Protein AF-A0A2W0AIE3-F1 (afdb_monomer_lite)

Radius of gyration: 13.81 Å; chains: 1; bounding box: 43×26×27 Å

Sequence (58 aa):
MTGSRRPDGRPHSIPLWGFWLEGALYFGTARSSRLARNLARQPVVSVHPGIGRRCGDS

Structure (mmCIF, N/CA/C/O backbone):
data_AF-A0A2W0AIE3-F1
#
_entry.id   AF-A0A2W0AIE3-F1
#
loop_
_atom_site.group_PDB
_atom_site.id
_atom_site.type_symbol
_atom_site.label_atom_id
_atom_site.label_alt_id
_atom_site.label_comp_id
_atom_site.label_asym_id
_atom_site.label_entity_id
_atom_site.label_seq_id
_atom_site.pdbx_PDB_ins_code
_atom_site.Cartn_x
_atom_site.Cartn_y
_atom_site.Cartn_z
_atom_site.occupancy
_atom_site.B_iso_or_equiv
_atom_site.auth_seq_id
_atom_site.auth_comp_id
_atom_site.auth_asym_id
_atom_site.auth_atom_id
_atom_site.pdbx_PDB_model_num
ATOM 1 N N . MET A 1 1 ? 1.854 -11.310 1.623 1.00 42.91 1 MET A N 1
ATOM 2 C CA . MET A 1 1 ? 0.814 -11.756 0.688 1.00 42.91 1 MET A CA 1
ATOM 3 C C . MET A 1 1 ? -0.447 -11.054 1.073 1.00 42.91 1 MET A C 1
ATOM 5 O O . MET A 1 1 ? -1.092 -11.515 1.986 1.00 42.91 1 MET A O 1
ATOM 9 N N . THR A 1 2 ? -0.687 -9.914 0.438 1.00 48.62 2 THR A N 1
ATOM 10 C CA . THR A 1 2 ? -1.902 -9.115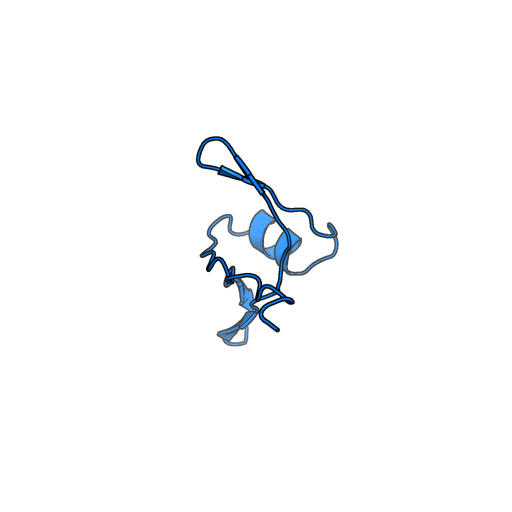 0.540 1.00 48.62 2 THR A CA 1
ATOM 11 C C . THR A 1 2 ? -2.884 -9.596 -0.524 1.00 48.62 2 THR A C 1
ATOM 13 O O . THR A 1 2 ? -2.591 -9.456 -1.708 1.00 48.62 2 THR A O 1
ATOM 16 N N . GLY A 1 3 ? -3.978 -10.262 -0.144 1.00 45.66 3 GLY A N 1
ATOM 17 C CA . GLY A 1 3 ? -4.937 -10.826 -1.105 1.00 45.66 3 GLY A CA 1
ATOM 18 C C . GLY A 1 3 ? -5.968 -9.793 -1.569 1.00 45.66 3 GLY A C 1
ATOM 19 O O . GLY A 1 3 ? -6.769 -9.340 -0.760 1.00 45.66 3 GLY A O 1
ATOM 20 N N . SER A 1 4 ? -5.990 -9.433 -2.859 1.00 54.78 4 SER A N 1
ATOM 21 C CA . SER A 1 4 ? -7.051 -8.590 -3.449 1.00 54.78 4 SER A CA 1
ATOM 22 C C . SER A 1 4 ? -7.833 -9.371 -4.513 1.00 54.78 4 SER A C 1
ATOM 24 O O . SER A 1 4 ? -7.241 -10.005 -5.386 1.00 54.78 4 SER A O 1
ATOM 26 N N . ARG A 1 5 ? -9.167 -9.402 -4.429 1.00 51.81 5 ARG A N 1
ATOM 27 C CA . ARG A 1 5 ? -10.026 -10.261 -5.268 1.00 51.81 5 ARG A CA 1
ATOM 28 C C . ARG A 1 5 ? -10.294 -9.614 -6.638 1.00 51.81 5 ARG A C 1
ATOM 30 O O . ARG A 1 5 ? -10.629 -8.435 -6.709 1.00 51.81 5 ARG A O 1
ATOM 37 N N . ARG A 1 6 ? -10.136 -10.370 -7.734 1.00 53.22 6 ARG A N 1
ATOM 38 C CA . ARG A 1 6 ? -10.654 -10.013 -9.075 1.00 53.22 6 ARG A CA 1
ATOM 39 C C . ARG A 1 6 ? -12.138 -10.421 -9.197 1.00 53.22 6 ARG A C 1
ATOM 41 O O . ARG A 1 6 ? -12.557 -11.300 -8.443 1.00 53.22 6 ARG A O 1
ATOM 48 N N . PRO A 1 7 ? -12.921 -9.847 -10.134 1.00 56.97 7 PRO A N 1
ATOM 49 C CA . PRO A 1 7 ? -14.312 -10.259 -10.388 1.00 56.97 7 PRO A CA 1
ATOM 50 C C . PRO A 1 7 ? -14.437 -11.765 -10.683 1.00 56.97 7 PRO A C 1
ATOM 52 O O . PRO A 1 7 ? -15.375 -12.417 -10.246 1.00 56.97 7 PRO A O 1
ATOM 55 N N . ASP A 1 8 ? -13.408 -12.329 -11.308 1.00 57.25 8 ASP A N 1
ATOM 56 C CA . ASP A 1 8 ? -13.227 -13.735 -11.690 1.00 57.25 8 ASP A CA 1
ATOM 57 C C . ASP A 1 8 ? -12.855 -14.653 -10.494 1.00 57.25 8 ASP A C 1
ATOM 59 O O . ASP A 1 8 ? -12.393 -15.781 -10.659 1.00 57.25 8 ASP A O 1
ATOM 63 N N . GLY A 1 9 ? -13.001 -14.168 -9.256 1.00 50.38 9 GLY A N 1
ATOM 64 C CA . GLY A 1 9 ? -12.881 -14.959 -8.027 1.00 50.38 9 GLY A CA 1
ATOM 65 C C . GLY A 1 9 ? -11.458 -15.319 -7.589 1.00 50.38 9 GLY A C 1
ATOM 66 O O . GLY A 1 9 ? -11.272 -15.705 -6.437 1.00 50.38 9 GLY A O 1
ATOM 67 N N . ARG A 1 10 ? -10.435 -15.148 -8.437 1.00 52.69 10 ARG A N 1
ATOM 68 C CA . ARG A 1 10 ? -9.042 -15.437 -8.057 1.00 52.69 10 ARG A CA 1
ATOM 69 C C . ARG A 1 10 ? -8.415 -14.283 -7.258 1.00 52.69 10 ARG A C 1
ATOM 71 O O . ARG A 1 10 ? -8.335 -13.161 -7.776 1.00 52.69 10 ARG A O 1
ATOM 78 N N . PRO A 1 11 ? -7.946 -14.524 -6.019 1.00 60.41 11 PRO A N 1
ATOM 79 C CA . PRO A 1 11 ? -7.188 -13.536 -5.265 1.00 60.41 11 PRO A CA 1
ATOM 80 C C . PRO A 1 11 ? -5.848 -13.286 -5.962 1.00 60.41 11 PRO A C 1
ATOM 82 O O . PRO A 1 11 ? -5.044 -14.191 -6.180 1.00 60.41 11 PRO A O 1
ATOM 85 N N . HIS A 1 12 ? -5.618 -12.038 -6.349 1.00 68.12 12 HIS A N 1
ATOM 86 C CA . HIS A 1 12 ? -4.362 -11.586 -6.914 1.00 68.12 12 HIS A CA 1
ATOM 87 C C . HIS A 1 12 ? -3.454 -11.146 -5.764 1.00 68.12 12 HIS A C 1
ATOM 89 O O . HIS A 1 12 ? -3.545 -10.015 -5.283 1.00 68.12 12 HIS A O 1
ATOM 95 N N . SER A 1 13 ? -2.619 -12.076 -5.303 1.00 73.38 13 SER A N 1
ATOM 96 C CA . SER A 1 13 ? -1.519 -11.792 -4.383 1.00 73.38 13 SER A CA 1
ATOM 97 C C . SER A 1 13 ? -0.322 -11.302 -5.184 1.00 73.38 13 SER A C 1
ATOM 99 O O . SER A 1 13 ? 0.142 -11.997 -6.086 1.00 73.38 13 SER A O 1
ATOM 101 N N . ILE A 1 14 ? 0.183 -10.118 -4.846 1.00 78.94 14 ILE A N 1
ATOM 102 C CA . ILE A 1 14 ? 1.429 -9.594 -5.408 1.00 78.94 14 ILE A CA 1
ATOM 103 C C . ILE A 1 14 ? 2.508 -9.529 -4.319 1.00 78.94 14 ILE A C 1
ATOM 105 O O . ILE A 1 14 ? 2.183 -9.215 -3.167 1.00 78.94 14 ILE A O 1
ATOM 109 N N . PRO A 1 15 ? 3.776 -9.849 -4.637 1.00 76.12 15 PRO A N 1
ATOM 110 C CA . PRO A 1 15 ? 4.878 -9.559 -3.737 1.00 76.12 15 PRO A CA 1
ATOM 111 C C . PRO A 1 15 ? 5.059 -8.042 -3.665 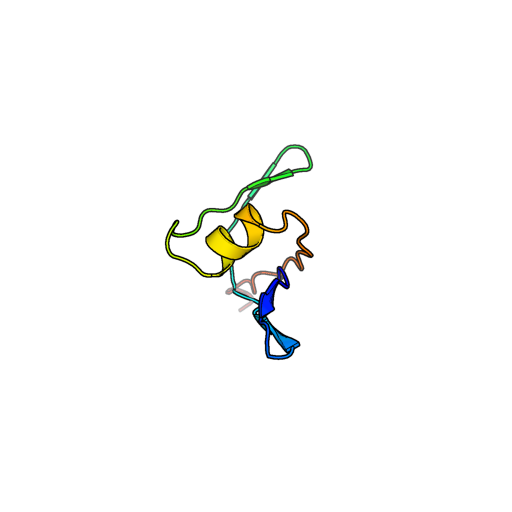1.00 76.12 15 PRO A C 1
ATOM 113 O O . PRO A 1 15 ? 5.115 -7.361 -4.687 1.00 76.12 15 PRO A O 1
ATOM 116 N N . LEU A 1 16 ? 5.127 -7.519 -2.446 1.00 82.38 16 LEU A N 1
ATOM 117 C CA . LEU A 1 16 ? 5.462 -6.129 -2.176 1.00 82.38 16 LEU A CA 1
ATOM 118 C C . LEU A 1 16 ? 6.622 -6.117 -1.206 1.00 82.38 16 LEU A C 1
ATOM 120 O O . LEU A 1 16 ? 6.670 -6.925 -0.276 1.00 82.38 16 LEU A O 1
ATOM 124 N N . TRP A 1 17 ? 7.518 -5.169 -1.421 1.00 80.88 17 TRP A N 1
ATOM 125 C CA . TRP A 1 17 ? 8.440 -4.768 -0.385 1.00 80.88 17 TRP A CA 1
ATOM 126 C C . TRP A 1 17 ? 7.792 -3.676 0.468 1.00 80.88 17 TRP A C 1
ATOM 128 O O . TRP A 1 17 ? 7.002 -2.871 -0.034 1.00 80.88 17 TRP A O 1
ATOM 138 N N . GLY A 1 18 ? 8.094 -3.676 1.760 1.00 84.81 18 GLY A N 1
ATOM 139 C CA . GLY A 1 18 ? 7.516 -2.736 2.703 1.00 84.81 18 GLY A CA 1
ATOM 140 C C . GLY A 1 18 ? 8.190 -2.803 4.062 1.00 84.81 18 GLY A C 1
ATOM 141 O O . GLY A 1 18 ? 8.921 -3.748 4.363 1.00 84.81 18 GLY A O 1
ATOM 142 N N . PHE A 1 19 ? 7.920 -1.790 4.872 1.00 89.44 19 PHE A N 1
ATOM 143 C CA . PHE A 1 19 ? 8.451 -1.642 6.217 1.00 89.44 19 PHE A CA 1
ATOM 144 C C . PHE A 1 19 ? 7.344 -1.819 7.238 1.00 89.44 19 PHE A C 1
ATOM 146 O O . PHE A 1 19 ? 6.232 -1.329 7.045 1.00 89.44 19 PHE A O 1
ATOM 153 N N . TRP A 1 20 ? 7.669 -2.477 8.343 1.00 86.94 20 TRP A N 1
ATOM 154 C CA . TRP A 1 20 ? 6.837 -2.449 9.533 1.00 86.94 20 TRP A CA 1
ATOM 155 C C . TRP A 1 20 ? 7.407 -1.406 10.489 1.00 86.94 20 TRP A C 1
ATOM 157 O O . TRP A 1 20 ? 8.521 -1.577 10.982 1.00 86.94 20 TRP A O 1
ATOM 167 N N . LEU A 1 21 ? 6.675 -0.318 10.713 1.00 89.94 21 LEU A N 1
ATOM 168 C CA . LEU A 1 21 ? 7.082 0.779 11.591 1.00 89.94 21 LEU A CA 1
ATOM 169 C C . LEU A 1 21 ? 5.892 1.160 12.465 1.00 89.94 21 LEU A C 1
ATOM 171 O O . LEU A 1 21 ? 4.791 1.345 11.957 1.00 89.94 21 LEU A O 1
ATOM 175 N N . GLU A 1 22 ? 6.112 1.243 13.777 1.00 91.69 22 GLU A N 1
ATOM 176 C CA . GLU A 1 22 ? 5.118 1.744 14.742 1.00 91.69 22 GLU A CA 1
ATOM 177 C C . GLU A 1 22 ? 3.743 1.044 14.665 1.00 91.69 22 GLU A C 1
ATOM 179 O O . GLU A 1 22 ? 2.695 1.657 14.830 1.00 91.69 22 GLU A O 1
ATOM 184 N N . GLY A 1 23 ? 3.729 -0.266 14.393 1.00 90.44 23 GLY A N 1
ATOM 185 C CA . GLY A 1 23 ? 2.485 -1.042 14.292 1.00 90.44 23 GLY A CA 1
ATOM 186 C C . GLY A 1 23 ? 1.737 -0.885 12.963 1.00 90.44 23 GLY A C 1
ATOM 187 O O . GLY A 1 23 ? 0.638 -1.420 12.823 1.00 90.44 23 GLY A O 1
ATOM 188 N N . ALA A 1 24 ? 2.331 -0.204 11.981 1.00 89.19 24 ALA A N 1
ATOM 189 C CA . ALA A 1 24 ? 1.783 -0.035 10.643 1.00 89.19 24 ALA A CA 1
ATOM 190 C C . ALA A 1 24 ? 2.712 -0.608 9.558 1.00 89.19 24 ALA A C 1
ATOM 192 O O . ALA A 1 24 ? 3.940 -0.591 9.668 1.00 89.19 24 ALA A O 1
ATOM 193 N N . LEU A 1 25 ? 2.104 -1.099 8.473 1.00 87.12 25 LEU A N 1
ATOM 194 C CA . LEU A 1 25 ? 2.809 -1.538 7.271 1.00 87.12 25 LEU A CA 1
ATOM 195 C C . LEU A 1 25 ? 2.850 -0.410 6.235 1.00 87.12 25 LEU A C 1
ATOM 197 O O . LEU A 1 25 ? 1.813 -0.007 5.708 1.00 87.12 25 LEU A O 1
ATOM 201 N N . TYR A 1 26 ? 4.054 0.005 5.862 1.00 88.31 26 TYR A N 1
ATOM 202 C CA . TYR A 1 26 ? 4.311 0.970 4.798 1.00 88.31 26 TYR A CA 1
ATOM 203 C C . TYR A 1 26 ? 4.792 0.245 3.543 1.00 88.31 26 TYR A C 1
ATOM 205 O O . TYR A 1 26 ? 5.754 -0.516 3.595 1.00 88.31 26 TYR A O 1
ATOM 213 N N . PHE A 1 27 ? 4.153 0.480 2.398 1.00 88.12 27 PHE A N 1
ATOM 214 C CA . PHE A 1 27 ? 4.555 -0.104 1.116 1.00 88.12 27 PHE A CA 1
ATOM 215 C C . PHE A 1 27 ? 4.249 0.850 -0.043 1.00 88.12 27 PHE A C 1
ATOM 217 O O . PHE A 1 27 ? 3.318 1.651 0.021 1.00 88.12 27 PHE A O 1
ATOM 224 N N . GLY A 1 28 ? 5.027 0.748 -1.123 1.00 87.38 28 GLY A N 1
ATOM 225 C CA . GLY A 1 28 ? 4.831 1.521 -2.350 1.00 87.38 28 GLY A CA 1
ATOM 226 C C . GLY A 1 28 ? 4.304 0.657 -3.496 1.00 87.38 28 GLY A C 1
ATOM 227 O O . GLY A 1 28 ? 4.709 -0.492 -3.662 1.00 87.38 28 GLY A O 1
ATOM 228 N N . THR A 1 29 ? 3.408 1.205 -4.320 1.00 87.25 29 THR A N 1
ATOM 229 C CA . THR A 1 29 ? 2.982 0.580 -5.582 1.00 87.25 29 THR A CA 1
ATOM 230 C C . THR A 1 29 ? 2.603 1.644 -6.613 1.00 87.25 29 THR A C 1
ATOM 232 O O . THR A 1 29 ? 2.257 2.770 -6.258 1.00 87.25 29 THR A O 1
ATOM 235 N N . ALA A 1 30 ? 2.651 1.307 -7.904 1.00 86.69 30 ALA A N 1
ATOM 236 C CA . ALA A 1 30 ? 2.226 2.224 -8.957 1.00 86.69 30 ALA A CA 1
ATOM 237 C C . ALA A 1 30 ? 0.725 2.540 -8.833 1.00 86.69 30 ALA A C 1
ATOM 239 O O . ALA A 1 30 ? -0.089 1.634 -8.630 1.00 86.69 30 ALA A O 1
ATOM 240 N N . ARG A 1 31 ? 0.338 3.808 -9.037 1.00 85.00 31 ARG A N 1
ATOM 241 C CA . ARG A 1 31 ? -1.078 4.238 -9.007 1.00 85.00 31 ARG A CA 1
ATOM 242 C C . ARG A 1 31 ? -1.949 3.529 -10.047 1.00 85.00 31 ARG A C 1
ATOM 244 O O . ARG A 1 31 ? -3.129 3.303 -9.810 1.00 85.00 31 ARG A O 1
ATOM 251 N N . SER A 1 32 ? -1.363 3.144 -11.179 1.00 88.69 32 SER A N 1
ATOM 252 C CA . SER A 1 32 ? -2.033 2.379 -12.236 1.00 88.69 32 SER A CA 1
ATOM 253 C C . SER A 1 32 ? -2.203 0.890 -11.902 1.00 88.69 32 SER A C 1
ATOM 255 O O . SER A 1 32 ? -2.910 0.179 -12.621 1.00 88.69 32 SER A O 1
ATOM 257 N N . SER A 1 33 ? -1.581 0.397 -10.825 1.00 85.44 33 SER A N 1
ATOM 258 C CA . SER A 1 33 ? -1.644 -1.015 -10.451 1.00 85.44 33 SER A CA 1
ATOM 259 C C . SER A 1 33 ? -3.055 -1.437 -10.034 1.00 85.44 33 SER A C 1
ATOM 261 O O . SER A 1 33 ? -3.855 -0.661 -9.503 1.00 85.44 33 SER A O 1
ATOM 263 N N . ARG A 1 34 ? -3.358 -2.725 -10.225 1.00 84.25 34 ARG A N 1
ATOM 264 C CA . ARG A 1 34 ? -4.623 -3.314 -9.759 1.00 84.25 34 ARG A CA 1
ATOM 265 C C . ARG A 1 34 ? -4.747 -3.241 -8.237 1.00 84.25 34 ARG A C 1
ATOM 267 O O . ARG A 1 34 ? -5.851 -3.049 -7.748 1.00 84.25 34 ARG A O 1
ATOM 274 N N . LEU A 1 35 ? -3.630 -3.339 -7.508 1.00 85.31 35 LEU A N 1
ATOM 275 C CA . LEU A 1 35 ? -3.615 -3.184 -6.055 1.00 85.31 35 LEU A CA 1
ATOM 276 C C . LEU A 1 35 ? -4.070 -1.779 -5.646 1.00 85.31 35 LEU A C 1
ATOM 278 O O . LEU A 1 35 ? -4.981 -1.670 -4.835 1.00 85.31 35 LEU A O 1
ATOM 282 N N . ALA A 1 36 ? -3.494 -0.726 -6.236 1.00 86.81 36 ALA A N 1
ATOM 283 C CA . ALA A 1 36 ? -3.873 0.654 -5.927 1.00 86.81 36 ALA A CA 1
ATOM 284 C C . ALA A 1 36 ? -5.356 0.919 -6.230 1.00 86.81 36 ALA A C 1
ATOM 286 O O . ALA A 1 36 ? -6.072 1.484 -5.406 1.00 86.81 36 ALA A O 1
ATOM 287 N N . ARG A 1 37 ? -5.847 0.442 -7.381 1.00 88.00 37 ARG A N 1
ATOM 288 C CA . ARG A 1 37 ? -7.264 0.567 -7.763 1.00 88.00 37 ARG A CA 1
ATOM 289 C C . ARG A 1 37 ? -8.199 -0.207 -6.830 1.00 88.00 37 ARG A C 1
ATOM 291 O O . ARG A 1 37 ? -9.289 0.274 -6.541 1.00 88.00 37 ARG A O 1
ATOM 298 N N . ASN A 1 38 ? -7.787 -1.389 -6.371 1.00 86.31 38 ASN A N 1
ATOM 299 C CA . ASN A 1 38 ? -8.566 -2.193 -5.433 1.00 86.31 38 ASN A CA 1
ATOM 300 C C . ASN A 1 38 ? -8.595 -1.545 -4.044 1.00 86.31 38 ASN A C 1
ATOM 302 O O . ASN A 1 38 ? -9.679 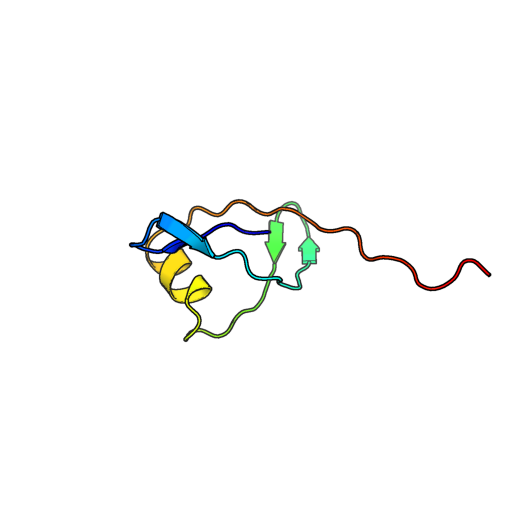-1.404 -3.496 1.00 86.31 38 ASN A O 1
ATOM 306 N N . LEU A 1 39 ? -7.454 -1.073 -3.529 1.00 85.25 39 LEU A N 1
ATOM 307 C CA . LEU A 1 39 ? -7.365 -0.366 -2.244 1.00 85.25 39 LEU A CA 1
ATOM 308 C C . LEU A 1 39 ? -8.205 0.916 -2.223 1.00 85.25 39 LEU A C 1
ATOM 310 O O . LEU A 1 39 ? -8.851 1.198 -1.220 1.00 85.25 39 LEU A O 1
ATOM 314 N N . ALA A 1 40 ? -8.249 1.659 -3.334 1.00 86.81 40 ALA A N 1
ATOM 315 C CA . ALA A 1 40 ? -9.075 2.863 -3.447 1.00 86.81 40 ALA A CA 1
ATOM 316 C C . ALA A 1 40 ? -10.588 2.576 -3.391 1.00 86.81 40 ALA A C 1
ATOM 318 O O . ALA A 1 40 ? -11.357 3.444 -2.993 1.00 86.81 40 ALA A O 1
ATOM 319 N N . ARG A 1 41 ? -11.031 1.378 -3.803 1.00 87.69 41 ARG A N 1
ATOM 320 C CA . ARG A 1 41 ? -12.454 0.979 -3.786 1.00 87.69 41 ARG A CA 1
ATOM 321 C C . ARG A 1 41 ? -12.834 0.175 -2.544 1.00 87.69 41 ARG A C 1
ATOM 323 O O . ARG A 1 41 ? -13.969 0.255 -2.096 1.00 87.69 41 ARG A O 1
ATOM 330 N N . GLN A 1 42 ? -11.907 -0.622 -2.022 1.00 83.81 42 GLN A N 1
ATOM 331 C CA . GLN A 1 42 ? -12.087 -1.498 -0.872 1.00 83.81 42 GLN A CA 1
ATOM 332 C C . GLN A 1 42 ? -10.776 -1.517 -0.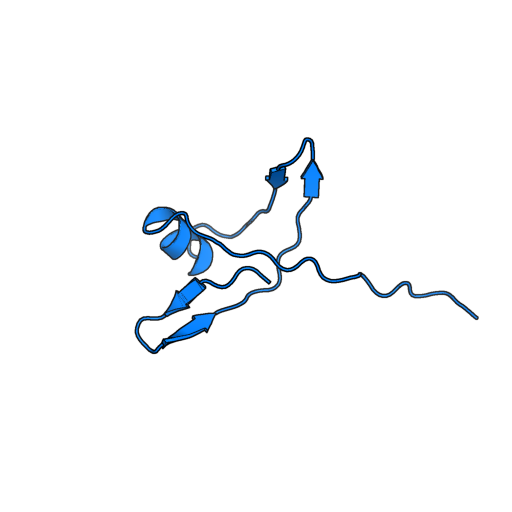066 1.00 83.81 42 GLN A C 1
ATOM 334 O O . GLN A 1 42 ? -9.841 -2.230 -0.439 1.00 83.81 42 GLN A O 1
ATOM 339 N N . PRO A 1 43 ? -10.694 -0.780 1.055 1.00 82.50 43 PRO A N 1
ATOM 340 C CA . PRO A 1 43 ? -9.452 -0.618 1.817 1.00 82.50 43 PRO A CA 1
ATOM 341 C C . PRO A 1 43 ? -9.083 -1.839 2.679 1.00 82.50 43 PRO A C 1
ATOM 343 O O . PRO A 1 43 ? -8.163 -1.774 3.488 1.00 82.50 43 PRO A O 1
ATOM 346 N N . VAL A 1 44 ? -9.787 -2.965 2.527 1.00 82.88 44 VAL A N 1
ATOM 347 C CA . VAL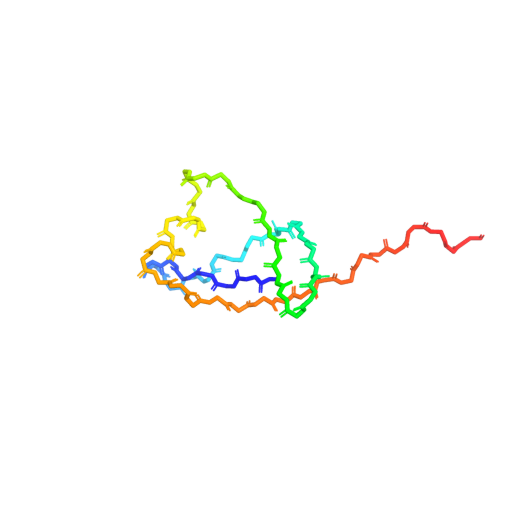 A 1 44 ? -9.532 -4.195 3.286 1.00 82.88 44 VAL A CA 1
ATOM 348 C C . VAL A 1 44 ? -8.489 -5.041 2.574 1.00 82.88 44 VAL A C 1
ATOM 350 O O . VAL A 1 44 ? -8.622 -5.349 1.386 1.00 82.88 44 VAL A O 1
ATOM 353 N N . VAL A 1 45 ? -7.463 -5.449 3.319 1.00 81.62 45 VAL A N 1
ATOM 354 C CA . VAL A 1 45 ? -6.303 -6.141 2.776 1.00 81.62 45 VAL A CA 1
ATOM 355 C C . VAL A 1 45 ? -5.713 -7.115 3.803 1.00 81.62 45 VAL A C 1
ATOM 357 O O . VAL A 1 45 ? -5.666 -6.803 4.988 1.00 81.62 45 VAL A O 1
ATOM 360 N N . SER A 1 46 ? -5.266 -8.299 3.380 1.00 85.31 46 SER A N 1
ATOM 361 C CA . SER A 1 46 ? -4.764 -9.339 4.300 1.00 85.31 46 SER A CA 1
ATOM 362 C C . SER A 1 46 ? -3.304 -9.648 4.032 1.00 85.31 46 SER A C 1
ATOM 364 O O . SER A 1 46 ? -3.086 -10.387 3.096 1.00 85.31 46 SER A O 1
ATOM 366 N N . VAL A 1 47 ? -2.330 -9.150 4.803 1.00 83.50 47 VAL A N 1
ATOM 367 C CA . VAL A 1 47 ? -0.882 -9.264 4.514 1.00 83.50 47 VAL A CA 1
ATOM 368 C C . VAL A 1 47 ? -0.243 -10.514 5.145 1.00 83.50 47 VAL A C 1
ATOM 370 O O . VAL A 1 47 ? -0.230 -10.659 6.357 1.00 83.50 47 VAL A O 1
ATOM 373 N N . HIS A 1 48 ? 0.411 -11.358 4.344 1.00 85.25 48 HIS A N 1
ATOM 374 C CA . HIS A 1 48 ? 1.345 -12.394 4.829 1.00 85.25 48 HIS A CA 1
ATOM 375 C C . HIS A 1 48 ? 2.826 -11.959 4.710 1.00 85.25 48 HIS A C 1
ATOM 377 O O . HIS A 1 48 ? 3.359 -11.929 3.595 1.00 85.25 48 HIS A O 1
ATOM 383 N N . PRO A 1 49 ? 3.534 -11.631 5.793 1.00 77.12 49 PRO A N 1
ATOM 384 C CA . PRO A 1 49 ? 4.973 -11.390 5.719 1.00 77.12 49 PRO A CA 1
ATOM 385 C C . PRO A 1 49 ? 5.691 -12.683 5.309 1.00 77.12 49 PRO A C 1
ATOM 387 O O . PRO A 1 49 ? 5.415 -13.747 5.858 1.00 77.12 49 PRO A O 1
ATOM 390 N N . GLY A 1 50 ? 6.548 -12.614 4.291 1.00 73.00 50 GLY A N 1
ATOM 391 C CA 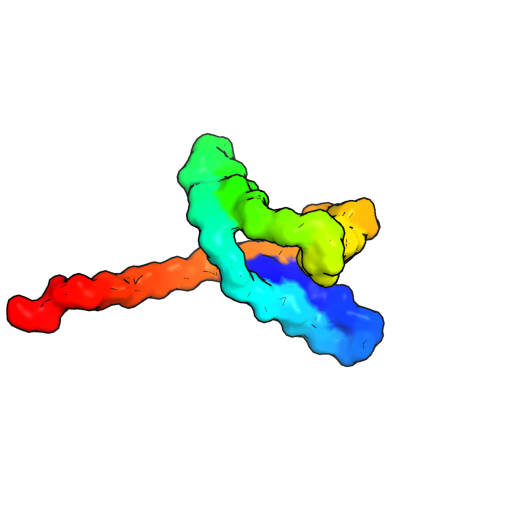. GLY A 1 50 ? 7.418 -13.726 3.911 1.00 73.00 50 GLY A CA 1
ATOM 392 C C . GLY A 1 50 ? 8.769 -13.569 4.596 1.00 73.00 50 GLY A C 1
ATOM 393 O O . GLY A 1 50 ? 9.262 -12.447 4.700 1.00 73.00 50 GLY A O 1
ATOM 394 N N . ILE A 1 51 ? 9.377 -14.667 5.048 1.00 70.38 51 ILE A N 1
ATOM 395 C CA . ILE A 1 51 ? 10.750 -14.609 5.552 1.00 70.38 51 ILE A CA 1
ATOM 396 C C . ILE A 1 51 ? 11.696 -14.441 4.358 1.00 70.38 51 ILE A C 1
ATOM 398 O O . ILE A 1 51 ? 11.614 -15.179 3.372 1.00 70.38 51 ILE A O 1
ATOM 402 N N . GLY A 1 52 ? 12.585 -13.452 4.423 1.00 59.62 52 GLY A N 1
ATOM 403 C CA . GLY A 1 52 ? 13.708 -13.369 3.500 1.00 59.62 52 GLY A CA 1
ATOM 404 C C . GLY A 1 52 ? 14.672 -14.504 3.820 1.00 59.62 52 GLY A C 1
ATOM 405 O O . GLY A 1 52 ? 15.204 -14.571 4.922 1.00 59.62 52 GLY A O 1
ATOM 406 N N . ARG A 1 53 ? 14.885 -15.415 2.874 1.00 58.47 53 ARG A N 1
ATOM 407 C CA . ARG A 1 53 ? 15.958 -16.411 2.962 1.00 58.47 53 ARG A CA 1
ATOM 408 C C . ARG A 1 53 ? 17.297 -15.674 3.069 1.00 58.47 53 ARG A C 1
ATOM 410 O O . ARG A 1 53 ? 17.652 -14.937 2.151 1.00 58.47 53 ARG A O 1
ATOM 417 N N . ARG A 1 54 ? 18.011 -15.834 4.191 1.00 55.31 54 ARG A N 1
ATOM 418 C CA . ARG A 1 54 ? 19.411 -15.399 4.304 1.00 55.31 54 ARG A CA 1
ATOM 419 C C . ARG A 1 54 ? 20.236 -16.241 3.336 1.00 55.31 54 ARG A C 1
ATOM 421 O O . ARG A 1 54 ? 20.118 -17.460 3.327 1.00 55.31 54 ARG A O 1
ATOM 428 N N . CYS A 1 55 ? 21.046 -15.582 2.519 1.00 45.97 55 CYS A N 1
ATOM 429 C CA . CYS A 1 55 ? 22.128 -16.237 1.801 1.00 45.97 55 CYS A CA 1
ATOM 430 C C . CYS A 1 55 ? 23.369 -16.110 2.690 1.00 45.97 55 CYS A C 1
ATOM 432 O O . CYS A 1 55 ? 23.791 -14.984 2.952 1.00 45.97 55 CYS A O 1
ATOM 434 N N . GLY A 1 56 ? 23.889 -17.230 3.195 1.00 59.94 56 GLY A N 1
ATOM 435 C CA . GLY A 1 56 ? 25.094 -17.261 4.028 1.00 59.94 56 GLY A CA 1
ATOM 436 C C . GLY A 1 56 ? 24.942 -18.114 5.282 1.00 59.94 56 GLY A C 1
ATOM 437 O O . GLY A 1 56 ? 24.896 -17.564 6.371 1.00 59.94 56 GLY A O 1
ATOM 438 N N . ASP A 1 57 ? 24.861 -19.429 5.093 1.00 50.59 57 ASP A N 1
ATOM 439 C CA . ASP A 1 57 ? 25.414 -20.416 6.025 1.00 50.59 57 ASP A CA 1
ATOM 440 C C . ASP A 1 57 ? 26.242 -21.357 5.141 1.00 50.59 57 ASP A C 1
ATOM 442 O O . ASP A 1 57 ? 25.713 -22.176 4.384 1.00 50.59 57 ASP A O 1
ATOM 446 N N . SER A 1 58 ? 27.547 -21.119 5.105 1.00 49.06 58 SER A N 1
ATOM 447 C CA . SER A 1 58 ? 28.570 -21.977 4.501 1.00 49.06 58 SER A CA 1
ATOM 448 C C . SER A 1 58 ? 29.809 -21.870 5.364 1.00 49.06 58 SER A C 1
ATOM 450 O O . SER A 1 58 ? 30.127 -20.722 5.751 1.00 49.06 58 SER A O 1
#

Foldseek 3Di:
DKFFADPVGDTDDDDWDWDDDPNDTGTDDDCPDPVVVRCVVPVDIDDDDDDDDDDDDD

Secondary structure (DSSP, 8-state):
-EEEE-TTS-EEEE---EEEETTEEEE---TTSHHHHHHHH-------PPPPPP----

pLDDT: mean 74.41, std 15.34, range [42.91, 91.69]